Protein AF-A0A943FMA1-F1 (afdb_monomer)

Mean predicted aligned error: 7.73 Å

Sequence (60 aa):
MLFHNAALHTPEALPAILTC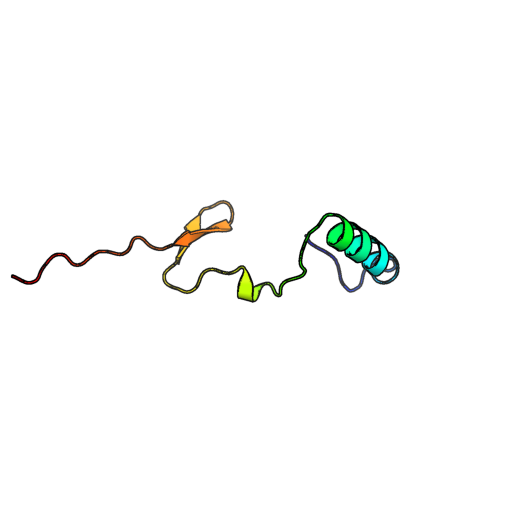LINDGYTVLPISQLILPPPCTIDHAGRQFPAEQVTDSLTP

Structure (mmCIF, N/CA/C/O backbone):
data_AF-A0A943FMA1-F1
#
_entry.id   AF-A0A943FMA1-F1
#
loop_
_atom_site.group_PDB
_atom_site.id
_atom_site.type_symbol
_atom_site.label_atom_id
_atom_site.label_alt_id
_atom_site.label_comp_id
_atom_site.label_asym_id
_atom_site.label_entity_id
_atom_site.label_seq_id
_atom_site.pdbx_PDB_ins_code
_atom_site.Cartn_x
_atom_site.Cartn_y
_atom_site.Cartn_z
_atom_site.occupancy
_atom_site.B_iso_or_equiv
_atom_site.auth_seq_id
_atom_site.auth_comp_id
_atom_site.auth_asym_id
_atom_site.auth_atom_id
_atom_site.pdbx_PDB_model_num
ATOM 1 N N . MET A 1 1 ? 4.042 2.011 -0.524 1.00 84.81 1 MET A N 1
ATOM 2 C CA . MET A 1 1 ? 4.995 2.418 -1.583 1.00 84.81 1 MET A CA 1
ATOM 3 C C . MET A 1 1 ? 4.534 3.742 -2.164 1.00 84.81 1 MET A C 1
ATOM 5 O O . MET A 1 1 ? 3.329 3.928 -2.265 1.00 84.81 1 MET A O 1
ATOM 9 N N . LEU A 1 2 ? 5.453 4.644 -2.514 1.00 88.62 2 LEU A N 1
ATOM 10 C CA . LEU A 1 2 ? 5.134 5.942 -3.115 1.00 88.62 2 LEU A CA 1
ATOM 11 C C . LEU A 1 2 ? 5.856 6.063 -4.459 1.00 88.62 2 LEU A C 1
ATOM 13 O O . LEU A 1 2 ? 7.069 5.882 -4.518 1.00 88.62 2 LEU A O 1
ATOM 17 N N . PHE A 1 3 ? 5.111 6.388 -5.512 1.00 89.31 3 PHE A N 1
ATOM 18 C CA . PHE A 1 3 ? 5.639 6.638 -6.851 1.00 89.31 3 PHE A CA 1
ATOM 19 C C . PHE A 1 3 ? 5.167 8.002 -7.350 1.00 89.31 3 PHE A C 1
ATOM 21 O O . PHE A 1 3 ? 4.054 8.428 -7.043 1.00 89.31 3 PHE A O 1
ATOM 28 N N . HIS A 1 4 ? 5.994 8.661 -8.160 1.00 89.56 4 HIS A N 1
ATOM 29 C CA . HIS A 1 4 ? 5.612 9.884 -8.860 1.00 89.56 4 HIS A CA 1
ATOM 30 C C . HIS A 1 4 ? 5.137 9.519 -10.272 1.00 89.56 4 HIS A C 1
ATOM 32 O O . HIS A 1 4 ? 5.941 9.124 -11.109 1.00 89.56 4 HIS A O 1
ATOM 38 N N . ASN A 1 5 ? 3.840 9.674 -10.552 1.00 80.69 5 ASN A N 1
ATOM 39 C CA . ASN A 1 5 ? 3.211 9.261 -11.821 1.00 80.69 5 ASN A CA 1
ATOM 40 C C . ASN A 1 5 ? 3.774 9.964 -13.082 1.00 80.69 5 ASN A C 1
ATOM 42 O O . ASN A 1 5 ? 3.568 9.499 -14.194 1.00 80.69 5 ASN A O 1
ATOM 46 N N . ALA A 1 6 ? 4.483 11.083 -12.920 1.00 80.31 6 ALA A N 1
ATOM 47 C CA . ALA A 1 6 ? 5.042 11.874 -14.021 1.00 80.31 6 ALA A CA 1
ATOM 48 C C . ALA A 1 6 ? 6.579 11.838 -14.093 1.00 80.31 6 ALA A C 1
ATOM 50 O O . ALA A 1 6 ? 7.181 12.592 -14.856 1.00 80.31 6 ALA A O 1
ATOM 51 N N . ALA A 1 7 ? 7.241 11.013 -13.279 1.00 81.62 7 ALA A N 1
ATOM 52 C CA . ALA A 1 7 ? 8.690 10.888 -13.365 1.00 81.62 7 ALA A CA 1
ATOM 53 C C . ALA A 1 7 ? 9.070 10.100 -14.628 1.00 81.62 7 ALA A C 1
ATOM 55 O O . ALA A 1 7 ? 8.538 9.019 -14.863 1.00 81.62 7 ALA A O 1
ATOM 56 N N . LEU A 1 8 ? 10.016 10.640 -15.407 1.00 82.56 8 LEU A N 1
ATOM 57 C CA . LEU A 1 8 ? 10.372 10.194 -16.764 1.00 82.56 8 LEU A CA 1
ATOM 58 C C . LEU A 1 8 ? 10.618 8.684 -16.912 1.00 82.56 8 LEU A C 1
ATOM 60 O O . LEU A 1 8 ? 10.352 8.152 -17.975 1.00 82.56 8 LEU A O 1
ATOM 64 N N . HIS A 1 9 ? 11.130 8.023 -15.871 1.00 85.94 9 HIS A N 1
ATOM 65 C CA . HIS A 1 9 ? 11.483 6.596 -15.893 1.00 85.94 9 HIS A CA 1
ATOM 66 C C . HIS A 1 9 ? 10.541 5.705 -15.063 1.00 85.94 9 HIS A C 1
ATOM 68 O O . HIS A 1 9 ? 10.781 4.510 -14.892 1.00 85.94 9 HIS A O 1
ATOM 74 N N . THR A 1 10 ? 9.508 6.289 -14.445 1.00 81.31 10 THR A N 1
ATOM 75 C CA . THR A 1 10 ? 8.561 5.537 -13.607 1.00 81.31 10 THR A CA 1
ATOM 76 C C . THR A 1 10 ? 7.634 4.632 -14.422 1.00 81.31 10 THR A C 1
ATOM 78 O O . THR A 1 10 ? 7.450 3.492 -13.990 1.00 81.31 10 THR A O 1
ATOM 81 N N . PRO A 1 11 ? 7.094 5.043 -15.588 1.00 85.69 11 PRO A N 1
ATOM 82 C CA . PRO A 1 11 ? 6.281 4.157 -16.421 1.00 85.69 11 PRO A CA 1
ATOM 83 C C . PRO A 1 11 ? 7.017 2.881 -16.849 1.00 85.69 11 PRO A C 1
ATOM 85 O O . PRO A 1 11 ? 6.424 1.806 -16.846 1.00 85.69 11 PRO A O 1
ATOM 88 N N . GLU A 1 12 ? 8.309 2.974 -17.167 1.00 89.12 12 GLU A N 1
ATOM 89 C CA . GLU A 1 12 ? 9.114 1.848 -17.646 1.00 89.12 12 GLU A CA 1
ATOM 90 C C . GLU A 1 12 ? 9.517 0.891 -16.516 1.00 89.12 12 GLU A C 1
ATOM 92 O O . GLU A 1 12 ? 9.568 -0.321 -16.722 1.00 89.12 12 GLU A O 1
ATOM 97 N N . ALA A 1 13 ? 9.787 1.408 -15.313 1.00 90.00 13 ALA A N 1
ATOM 98 C CA . ALA A 1 13 ? 10.194 0.591 -14.168 1.00 90.00 13 ALA A CA 1
ATOM 99 C C . ALA A 1 13 ? 9.012 -0.092 -13.455 1.00 90.00 13 ALA A C 1
ATOM 101 O O . ALA A 1 13 ? 9.179 -1.155 -12.848 1.00 90.00 13 ALA A O 1
ATOM 102 N N . LEU A 1 14 ? 7.815 0.502 -13.516 1.00 92.06 14 LEU A N 1
ATOM 103 C CA . LEU A 1 14 ? 6.649 0.051 -12.757 1.00 92.06 14 LEU A CA 1
ATOM 104 C C . LEU A 1 14 ? 6.254 -1.418 -13.032 1.00 92.06 14 LEU A C 1
ATOM 106 O O . LEU A 1 14 ? 6.047 -2.140 -12.055 1.00 92.06 14 LEU A O 1
ATOM 110 N N . PRO A 1 15 ? 6.203 -1.921 -14.286 1.00 93.69 15 PRO A N 1
ATOM 111 C CA . PRO A 1 15 ? 5.839 -3.315 -14.553 1.00 93.69 15 PRO A CA 1
ATOM 112 C C . PRO A 1 15 ? 6.794 -4.329 -13.916 1.00 93.69 15 PRO A C 1
ATOM 114 O O . PRO A 1 15 ? 6.347 -5.335 -13.361 1.00 93.69 15 PRO A O 1
ATOM 117 N N . ALA A 1 16 ? 8.103 -4.056 -13.950 1.00 95.44 16 ALA A N 1
ATOM 118 C CA . ALA A 1 16 ? 9.107 -4.928 -13.347 1.00 95.44 16 ALA A CA 1
ATOM 119 C C . ALA A 1 16 ? 8.958 -4.967 -11.820 1.00 95.44 16 ALA A C 1
ATOM 121 O O . ALA A 1 16 ? 8.937 -6.045 -11.229 1.00 95.44 16 ALA A O 1
ATOM 122 N N . ILE A 1 17 ? 8.767 -3.803 -11.190 1.00 93.94 17 ILE A N 1
ATOM 123 C CA . ILE A 1 17 ? 8.575 -3.699 -9.738 1.00 93.94 17 ILE A CA 1
ATOM 124 C C . ILE A 1 17 ? 7.312 -4.446 -9.296 1.00 93.94 17 ILE A C 1
ATOM 126 O O . ILE A 1 17 ? 7.362 -5.220 -8.341 1.00 93.94 17 ILE A O 1
ATOM 130 N N . LEU A 1 18 ? 6.191 -4.252 -9.997 1.00 94.69 18 LEU A N 1
ATOM 131 C CA . LEU A 1 18 ? 4.940 -4.943 -9.681 1.00 94.69 18 LEU A CA 1
ATOM 132 C C . LEU A 1 18 ? 5.071 -6.459 -9.854 1.00 94.69 18 LEU A C 1
ATOM 134 O O . LEU A 1 18 ? 4.603 -7.201 -8.997 1.00 94.69 18 LEU A O 1
ATOM 138 N N . THR A 1 19 ? 5.745 -6.917 -10.911 1.00 96.44 19 THR A N 1
ATOM 139 C CA . THR A 1 19 ? 5.972 -8.351 -11.150 1.00 96.44 19 THR A CA 1
ATOM 140 C C . THR A 1 19 ? 6.778 -8.986 -10.019 1.00 96.44 19 THR A C 1
ATOM 142 O O . THR A 1 19 ? 6.384 -10.033 -9.512 1.00 96.44 19 THR A O 1
ATOM 145 N N . CYS A 1 20 ? 7.867 -8.346 -9.581 1.00 97.12 20 CYS A N 1
ATOM 146 C CA . CYS A 1 20 ? 8.658 -8.837 -8.451 1.00 97.12 20 CYS A CA 1
ATOM 147 C C . CYS A 1 20 ? 7.812 -8.949 -7.176 1.00 97.12 20 CYS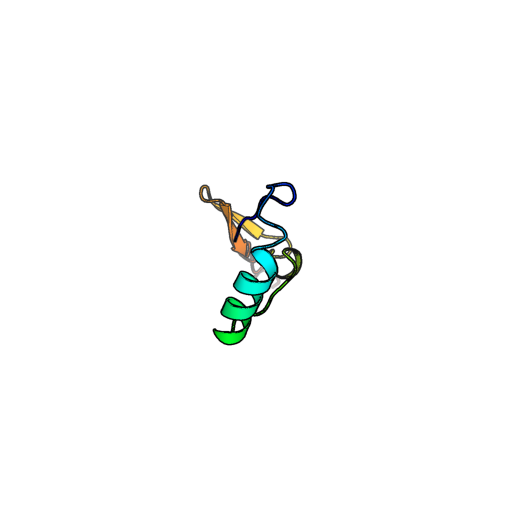 A C 1
ATOM 149 O O . CYS A 1 20 ? 7.801 -9.996 -6.545 1.00 97.12 20 CYS A O 1
ATOM 151 N N . LEU A 1 21 ? 7.039 -7.912 -6.842 1.00 96.62 21 LEU A N 1
ATOM 152 C CA . LEU A 1 21 ? 6.194 -7.914 -5.643 1.00 96.62 21 LEU A CA 1
ATOM 153 C C . LEU A 1 21 ? 5.112 -8.996 -5.691 1.00 96.62 21 LEU A C 1
ATOM 155 O O . LEU A 1 21 ? 4.859 -9.661 -4.692 1.00 96.62 21 LEU A O 1
ATOM 159 N N . ILE A 1 22 ? 4.485 -9.202 -6.846 1.00 97.25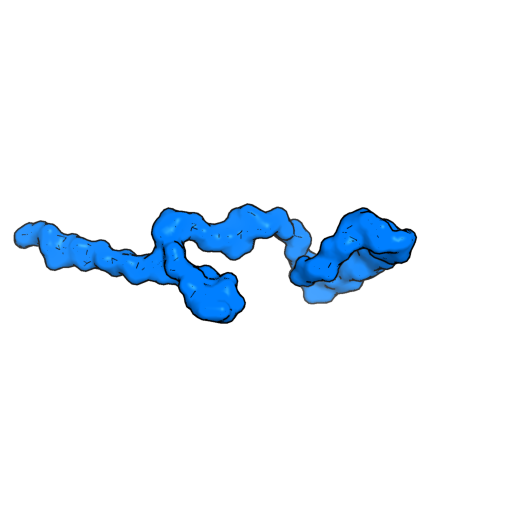 22 ILE A N 1
ATOM 160 C CA . ILE A 1 22 ? 3.483 -10.260 -7.011 1.00 97.25 22 ILE A CA 1
ATOM 161 C C . ILE A 1 22 ? 4.130 -11.641 -6.840 1.00 97.25 22 ILE A C 1
ATOM 163 O O . ILE A 1 22 ? 3.570 -12.492 -6.150 1.00 97.25 22 ILE A O 1
ATOM 167 N N . ASN A 1 23 ? 5.326 -11.852 -7.399 1.00 98.0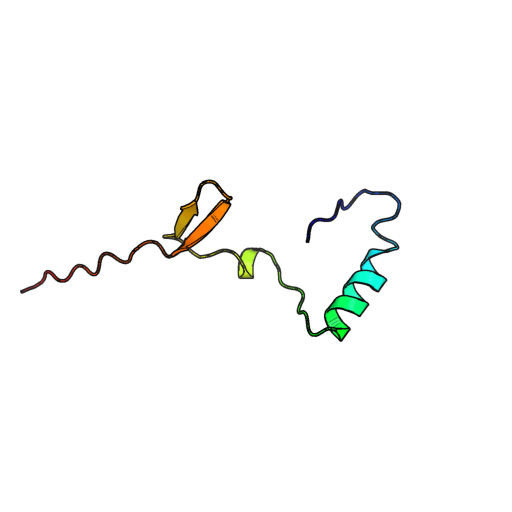0 23 ASN A N 1
ATOM 168 C CA . ASN A 1 23 ? 6.080 -13.098 -7.231 1.00 98.00 23 ASN A CA 1
ATOM 169 C C . ASN A 1 23 ? 6.512 -13.338 -5.774 1.00 98.00 23 ASN A C 1
ATOM 171 O O . ASN A 1 23 ? 6.540 -14.484 -5.333 1.00 98.00 23 ASN A O 1
ATOM 175 N N . ASP A 1 24 ? 6.775 -12.270 -5.020 1.00 97.94 24 ASP A N 1
ATOM 176 C CA . ASP A 1 24 ? 7.073 -12.315 -3.583 1.00 97.94 24 ASP A CA 1
ATOM 177 C C . ASP A 1 24 ? 5.811 -12.516 -2.709 1.00 97.94 24 ASP A C 1
ATOM 179 O O . ASP A 1 24 ? 5.903 -12.580 -1.483 1.00 97.94 24 ASP A O 1
ATOM 183 N N . GLY A 1 25 ? 4.622 -12.631 -3.317 1.00 97.75 25 GLY A N 1
ATOM 184 C CA . GLY A 1 25 ? 3.355 -12.901 -2.630 1.00 97.75 25 GLY A CA 1
ATOM 185 C C . GLY A 1 25 ? 2.564 -11.659 -2.208 1.00 97.75 25 GLY A C 1
ATOM 186 O O . GLY A 1 25 ? 1.579 -11.782 -1.476 1.00 97.75 25 GLY A O 1
ATOM 187 N N . TYR A 1 26 ? 2.946 -10.461 -2.659 1.00 97.19 26 TYR A N 1
ATOM 188 C CA . TYR A 1 26 ? 2.186 -9.239 -2.393 1.00 97.19 26 TYR A CA 1
ATOM 189 C C . TYR A 1 26 ? 0.989 -9.092 -3.338 1.00 97.19 26 TYR A C 1
ATOM 191 O O . TYR A 1 26 ? 1.041 -9.423 -4.520 1.00 97.19 26 TYR A O 1
ATOM 199 N N . THR A 1 27 ? -0.096 -8.512 -2.821 1.00 95.94 27 THR A N 1
ATOM 200 C CA . THR A 1 27 ? -1.286 -8.152 -3.608 1.00 95.94 27 THR A CA 1
ATOM 201 C C . THR A 1 27 ? -1.387 -6.637 -3.757 1.00 95.94 27 THR A C 1
ATOM 203 O O . THR A 1 27 ? -1.170 -5.893 -2.800 1.00 95.94 27 THR A O 1
ATOM 206 N N . VAL A 1 28 ? -1.746 -6.168 -4.954 1.00 94.38 28 VAL A N 1
ATOM 207 C CA . VAL A 1 28 ? -1.991 -4.745 -5.223 1.00 94.38 28 VAL A CA 1
ATOM 208 C C . VAL A 1 28 ? -3.422 -4.397 -4.828 1.00 94.38 28 VAL A C 1
ATOM 210 O O . VAL A 1 28 ? -4.369 -4.919 -5.412 1.00 94.38 28 VAL A O 1
ATOM 213 N N . LEU A 1 29 ? -3.578 -3.494 -3.857 1.00 95.44 29 LEU A N 1
ATOM 214 C CA . LEU A 1 29 ? -4.878 -3.025 -3.377 1.00 95.44 29 LEU A CA 1
ATOM 215 C C . LEU A 1 29 ? -5.018 -1.506 -3.569 1.00 95.44 29 LEU A C 1
ATOM 217 O O . LEU A 1 29 ? -4.029 -0.777 -3.434 1.00 95.44 29 LEU A O 1
ATOM 221 N N . PRO A 1 30 ? -6.232 -0.999 -3.851 1.00 95.06 30 PRO A N 1
ATOM 222 C CA . PRO A 1 30 ? -6.501 0.430 -3.784 1.00 95.06 30 PRO A CA 1
ATOM 223 C C . PRO A 1 30 ? -6.385 0.914 -2.335 1.00 95.06 30 PRO A C 1
ATOM 225 O O . PRO A 1 30 ? -6.763 0.210 -1.399 1.00 95.06 30 PRO A O 1
ATOM 228 N N . ILE A 1 31 ? -5.922 2.153 -2.143 1.00 93.50 31 ILE A N 1
ATOM 229 C CA . ILE A 1 31 ? -5.707 2.713 -0.799 1.00 93.50 31 ILE A CA 1
ATOM 230 C C . ILE A 1 31 ? -6.979 2.696 0.063 1.00 93.50 31 ILE A C 1
ATOM 232 O O . ILE A 1 31 ? -6.896 2.505 1.270 1.00 93.50 31 ILE A O 1
ATOM 236 N N . SER A 1 32 ? -8.161 2.811 -0.548 1.00 93.88 32 SER A N 1
ATOM 237 C CA . SER A 1 32 ? -9.452 2.758 0.148 1.00 93.88 32 SER A CA 1
ATOM 238 C C . SER A 1 32 ? -9.711 1.440 0.880 1.00 93.88 32 SER A C 1
ATOM 240 O O . SER A 1 32 ? -10.463 1.440 1.845 1.00 93.88 32 SER A O 1
ATOM 242 N N . GLN A 1 33 ? -9.089 0.336 0.458 1.00 94.94 33 GLN A N 1
ATOM 243 C CA . GLN A 1 33 ? -9.184 -0.955 1.150 1.00 94.94 33 GLN A CA 1
ATOM 244 C C . GLN A 1 33 ? -8.208 -1.078 2.326 1.00 94.94 33 GLN A C 1
ATOM 246 O O . GLN A 1 33 ? -8.326 -2.006 3.120 1.00 94.94 33 GLN A O 1
ATOM 251 N N . LEU A 1 34 ? -7.246 -0.159 2.438 1.00 93.12 34 LEU A N 1
ATOM 252 C CA . LEU A 1 34 ? -6.268 -0.114 3.526 1.00 93.12 34 LEU A CA 1
ATOM 253 C C . LEU A 1 34 ? -6.631 0.917 4.606 1.00 93.12 34 LEU A C 1
ATOM 255 O O . LEU A 1 34 ? -6.079 0.863 5.701 1.00 93.12 34 LEU A O 1
ATOM 259 N N . ILE A 1 35 ? -7.527 1.861 4.300 1.00 94.88 35 ILE A N 1
ATOM 260 C CA . ILE A 1 35 ? -7.954 2.922 5.220 1.00 94.88 35 ILE A CA 1
ATOM 261 C C . ILE A 1 35 ? -9.019 2.382 6.184 1.00 94.88 35 ILE A C 1
ATOM 263 O O . ILE A 1 35 ? -10.008 1.789 5.751 1.00 94.88 35 ILE A O 1
ATOM 267 N N . LEU A 1 36 ? -8.852 2.632 7.488 1.00 94.81 36 LEU A N 1
ATOM 268 C CA . LEU A 1 36 ? -9.860 2.265 8.489 1.00 94.81 36 LEU A CA 1
ATOM 269 C C . LEU A 1 36 ? -11.144 3.100 8.323 1.00 94.81 36 LEU A C 1
ATOM 271 O O . LEU A 1 36 ? -11.054 4.325 8.173 1.00 94.81 36 LEU A O 1
ATOM 275 N N . PRO A 1 37 ? -12.340 2.482 8.395 1.00 92.19 37 PRO A N 1
ATOM 276 C CA . PRO A 1 37 ? -13.589 3.227 8.396 1.00 92.19 37 PRO A CA 1
ATOM 277 C C . PRO A 1 37 ? -13.738 4.035 9.700 1.00 92.19 37 PRO A C 1
ATOM 279 O O . PRO A 1 37 ? -13.276 3.596 10.757 1.00 92.19 37 PRO A O 1
ATOM 282 N N . PRO A 1 38 ? -14.401 5.202 9.665 1.00 89.88 38 PRO A N 1
ATOM 283 C CA . PRO A 1 38 ? -14.750 5.930 10.880 1.00 89.88 38 PRO A CA 1
ATOM 284 C C . PRO A 1 38 ? -15.704 5.124 11.790 1.00 89.88 38 PRO A C 1
ATOM 286 O O . PRO A 1 38 ? -16.568 4.416 11.269 1.00 89.88 38 PRO A O 1
ATOM 289 N N . PRO A 1 39 ? -15.623 5.280 13.126 1.00 93.19 39 PRO A N 1
ATOM 290 C CA . PRO A 1 39 ? -14.700 6.159 13.843 1.00 93.19 39 PRO A CA 1
ATOM 291 C C . PRO A 1 39 ? -13.290 5.551 13.980 1.00 93.19 39 PRO A C 1
ATOM 293 O O . PRO A 1 39 ? -13.116 4.414 14.415 1.00 93.19 39 PRO A O 1
ATOM 296 N N . CYS A 1 40 ? -12.267 6.340 13.641 1.00 94.62 40 CYS A N 1
ATOM 297 C CA . CYS A 1 40 ? -10.857 5.995 13.828 1.00 94.62 40 CYS A CA 1
ATOM 298 C C . CYS A 1 40 ? -10.075 7.216 14.331 1.00 94.62 40 CYS A C 1
ATOM 300 O O . CYS A 1 40 ? -10.469 8.357 14.079 1.00 94.62 40 CYS A O 1
ATOM 302 N N . THR A 1 41 ? -8.982 6.984 15.052 1.00 95.88 41 THR A N 1
ATOM 303 C CA . THR A 1 41 ? -8.041 8.025 15.484 1.00 95.88 41 THR A CA 1
ATOM 304 C C . THR A 1 41 ? -6.746 7.921 14.685 1.00 95.88 41 THR A C 1
ATOM 306 O O . THR A 1 41 ? -6.436 6.871 14.123 1.00 95.88 41 THR A O 1
ATOM 309 N N . ILE A 1 42 ? -6.002 9.024 14.593 1.00 96.06 42 ILE A N 1
ATOM 310 C CA . ILE A 1 42 ? -4.708 9.077 13.905 1.00 96.06 42 ILE A CA 1
ATOM 311 C C . ILE A 1 42 ? -3.674 9.633 14.881 1.00 96.06 42 ILE A C 1
ATOM 313 O O . ILE A 1 42 ? -3.911 10.674 15.496 1.00 96.06 42 ILE A O 1
ATOM 317 N N . ASP A 1 43 ? -2.549 8.940 15.046 1.00 95.50 43 ASP A N 1
ATOM 318 C CA . ASP A 1 43 ? -1.450 9.428 15.882 1.00 95.50 43 ASP A CA 1
ATOM 319 C C . ASP A 1 43 ? -0.589 10.487 15.165 1.00 95.50 43 ASP A C 1
ATOM 321 O O . ASP A 1 43 ? -0.748 10.785 13.981 1.00 95.50 43 ASP A O 1
ATOM 325 N N . HIS A 1 44 ? 0.374 11.059 15.889 1.00 96.44 44 HIS A N 1
ATOM 326 C CA . HIS A 1 44 ? 1.311 12.047 15.341 1.00 96.44 44 HIS A CA 1
ATOM 327 C C . HIS A 1 44 ? 2.224 11.494 14.227 1.00 96.44 44 HIS A C 1
ATOM 329 O O . HIS A 1 44 ? 2.816 12.278 13.487 1.00 96.44 44 HIS A O 1
ATOM 335 N N . ALA A 1 45 ? 2.349 10.167 14.101 1.00 96.50 45 ALA A N 1
ATOM 336 C CA . ALA A 1 45 ? 3.089 9.495 13.037 1.00 96.50 45 ALA A CA 1
ATOM 337 C C . ALA A 1 45 ? 2.208 9.185 11.808 1.00 96.50 45 ALA A C 1
ATOM 339 O O . ALA A 1 45 ? 2.698 8.612 10.833 1.00 96.50 45 ALA A O 1
ATOM 340 N N . GLY A 1 46 ? 0.922 9.5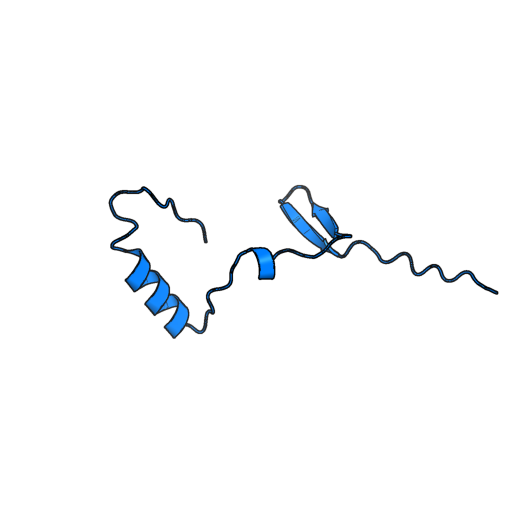55 11.836 1.00 92.00 46 GLY A N 1
ATOM 341 C CA . GLY A 1 46 ? -0.030 9.311 10.756 1.00 92.00 46 GLY A CA 1
ATOM 342 C C . GLY A 1 46 ? -0.597 7.888 10.726 1.00 92.00 46 GLY A C 1
ATOM 343 O O . GLY A 1 46 ? -1.170 7.492 9.711 1.00 92.00 46 GLY A O 1
ATOM 344 N N . ARG A 1 47 ? -0.441 7.094 11.795 1.00 95.19 47 ARG A N 1
ATOM 345 C CA . ARG A 1 47 ? -1.006 5.739 11.888 1.00 95.19 47 ARG A CA 1
ATOM 346 C C . ARG A 1 47 ? -2.456 5.793 12.344 1.00 95.19 47 ARG A C 1
ATOM 348 O O . ARG A 1 47 ? -2.769 6.471 13.318 1.00 95.19 47 ARG A O 1
ATOM 355 N N . GLN A 1 48 ? -3.320 5.048 11.654 1.00 96.19 48 GLN A N 1
ATOM 356 C CA . GLN A 1 48 ? -4.727 4.920 12.024 1.00 96.19 48 GLN A CA 1
ATOM 357 C C . GLN A 1 48 ? -4.927 3.825 13.080 1.00 96.19 48 GLN A C 1
ATOM 359 O O . GLN A 1 48 ? -4.367 2.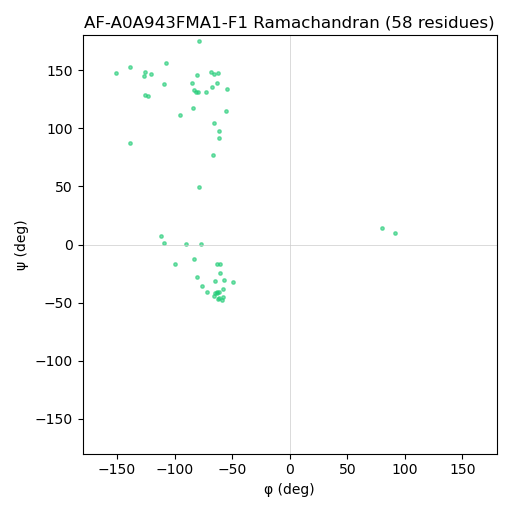734 12.957 1.00 96.19 48 GLN A O 1
ATOM 364 N N . PHE A 1 49 ? -5.783 4.095 14.062 1.00 94.88 49 PHE A N 1
ATOM 365 C CA . PHE A 1 49 ? -6.230 3.147 15.080 1.00 94.88 49 PHE A CA 1
ATOM 366 C C . PHE A 1 49 ? -7.763 3.106 15.112 1.00 94.88 49 PHE A C 1
ATOM 368 O O . PHE A 1 49 ? -8.398 4.149 14.916 1.00 94.88 49 PHE A O 1
ATOM 375 N N . PRO A 1 50 ? -8.387 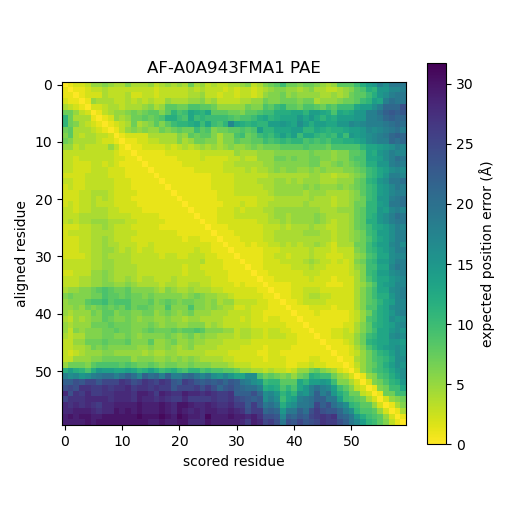1.940 15.365 1.00 93.69 50 PRO A N 1
ATOM 376 C CA . PRO A 1 50 ? -9.812 1.889 15.668 1.00 93.69 50 PRO A CA 1
ATOM 377 C C . PRO A 1 50 ? -10.114 2.829 16.835 1.00 93.69 50 PRO A C 1
ATOM 379 O O . PRO A 1 50 ? -9.381 2.827 17.826 1.00 93.69 50 PRO A O 1
ATOM 382 N N . ALA A 1 51 ? -11.165 3.643 16.726 1.00 87.56 51 ALA A N 1
ATOM 383 C CA . ALA A 1 51 ? -11.598 4.409 17.884 1.00 87.56 51 ALA A CA 1
ATOM 384 C C . ALA A 1 51 ? -12.054 3.430 18.968 1.00 87.56 51 ALA A C 1
ATOM 386 O O . ALA A 1 51 ? -12.706 2.425 18.671 1.00 87.56 51 ALA A O 1
ATOM 387 N N . GLU A 1 52 ? -11.697 3.724 20.215 1.00 80.00 52 GLU A N 1
ATOM 388 C CA . GLU A 1 52 ? -12.138 2.945 21.362 1.00 80.00 52 GLU A CA 1
ATOM 389 C C . GLU A 1 52 ? -13.670 2.903 21.332 1.00 80.00 52 GLU A C 1
ATOM 391 O O . GLU A 1 52 ? -14.342 3.937 21.377 1.00 80.00 52 GLU A O 1
ATOM 396 N N . GLN A 1 53 ? -14.228 1.707 21.132 1.00 64.25 53 GLN A N 1
ATOM 397 C CA . GLN A 1 53 ? -15.663 1.512 21.236 1.00 64.25 53 GLN A CA 1
ATOM 398 C C . GLN A 1 53 ? -15.976 1.777 22.705 1.00 64.25 53 GLN A C 1
ATOM 400 O O . GLN A 1 53 ? -15.655 0.948 23.554 1.00 64.25 53 GLN A O 1
ATOM 405 N N . VAL A 1 54 ? -16.561 2.935 23.018 1.00 58.88 54 VAL A N 1
ATOM 406 C CA . VAL A 1 54 ? -17.263 3.101 24.288 1.00 58.88 54 VAL A CA 1
ATOM 407 C C . VAL A 1 54 ? -18.387 2.078 24.227 1.00 58.88 54 VAL A C 1
ATOM 409 O O . VAL A 1 54 ? -19.433 2.319 23.627 1.00 58.88 54 VAL A O 1
ATOM 412 N N . THR A 1 55 ? -18.128 0.877 24.739 1.00 58.06 55 THR A N 1
ATOM 413 C CA . THR A 1 55 ? -19.175 -0.075 25.060 1.00 58.06 55 THR A CA 1
ATOM 414 C C . THR A 1 55 ? -19.993 0.635 26.112 1.00 58.06 55 THR A C 1
ATOM 416 O O . THR A 1 55 ? -19.576 0.714 27.267 1.00 58.06 55 THR A O 1
ATOM 419 N N . ASP A 1 56 ? -21.092 1.240 25.681 1.00 56.34 56 ASP A N 1
ATOM 420 C CA . ASP A 1 56 ? -22.081 1.845 26.551 1.00 56.34 56 ASP A CA 1
ATOM 421 C C . ASP A 1 56 ? -22.730 0.694 27.329 1.00 56.34 56 ASP A C 1
ATOM 423 O O . ASP A 1 56 ? -23.788 0.170 26.991 1.00 56.34 56 ASP A O 1
ATOM 427 N N . SER A 1 57 ? -22.008 0.189 28.330 1.00 57.12 57 SER A N 1
ATOM 428 C CA . SER A 1 57 ? -22.449 -0.834 29.267 1.00 57.12 57 SER A CA 1
ATOM 429 C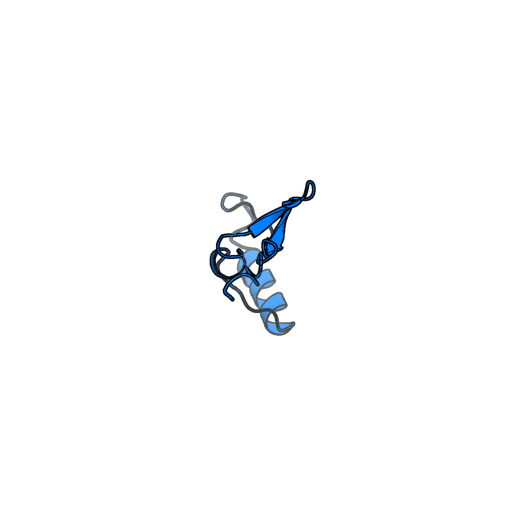 C . SER A 1 57 ? -23.348 -0.187 30.314 1.00 57.12 57 SER A C 1
ATOM 431 O O . SER A 1 57 ? -23.128 -0.333 31.514 1.00 57.12 57 SER A O 1
ATOM 433 N N . LEU A 1 58 ? -24.324 0.587 29.851 1.00 66.31 58 LEU A N 1
ATOM 434 C CA . LEU A 1 58 ? -25.378 1.167 30.656 1.00 66.31 58 LEU A CA 1
ATOM 435 C C . LEU A 1 58 ? -26.685 1.054 29.882 1.00 66.31 58 LEU A C 1
ATOM 437 O O . LEU A 1 58 ? -27.110 1.958 29.176 1.00 66.31 58 LEU A O 1
ATOM 441 N N . THR A 1 59 ? -27.353 -0.076 30.056 1.00 48.41 59 THR A N 1
ATOM 442 C CA . THR A 1 59 ? -28.801 -0.096 30.291 1.00 48.41 59 THR A CA 1
ATOM 443 C C . THR A 1 59 ? -29.137 -1.333 31.143 1.00 48.41 59 THR A C 1
ATOM 445 O O . THR A 1 59 ? -28.384 -2.304 31.100 1.00 48.41 59 THR A O 1
ATOM 448 N N . PRO A 1 60 ? -30.165 -1.223 32.005 1.00 54.78 60 PRO A N 1
ATOM 449 C CA . PRO A 1 60 ? -30.152 -1.633 33.418 1.00 54.78 60 PRO A CA 1
ATOM 450 C C . PRO A 1 60 ? -30.347 -3.125 33.708 1.00 54.78 60 PRO A C 1
ATOM 452 O O . PRO A 1 60 ? -30.963 -3.826 32.875 1.00 54.78 60 PRO A O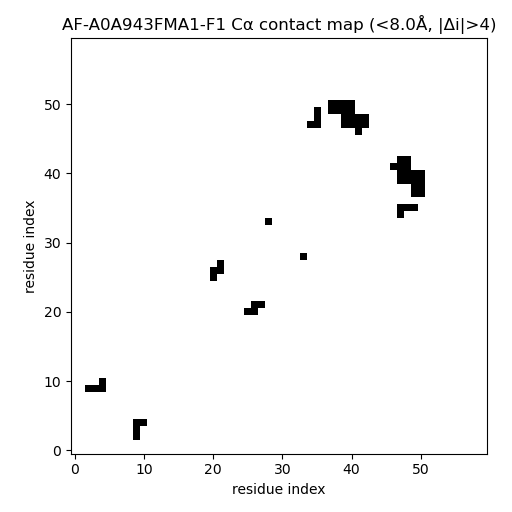 1
#

Foldseek 3Di:
DDDDPPDPCCVVCVVVVVVVCVVVVDDDDDVVVVDDDPPWDADPVRDIDHDPPPPVPDDD

pLDDT: mean 87.63, std 12.7, range [48.41, 98.0]

Radius of gyration: 18.99 Å; Cα contacts (8 Å, |Δi|>4): 30; chains: 1; bounding box: 42×25×51 Å

Nearest PDB structures (foldseek):
  2m09-assembly1_A  TM=2.580E-01  e=6.853E+00  Homo sapiens
  3tm7-assembly1_D  TM=2.496E-01  e=9.074E+00  Escherichia coli K-12
  4fxw-assembly2_D  TM=2.373E-01  e=9.733E+00  Homo sapiens

Secondary structure (DSSP, 8-state):
----TT-TTHHHHHHHHHHHHHHTT-----GGGTSPPSSEEE-TT--EEE----------

Solvent-accessible surface area (backbone atoms only — not comparable to full-atom values): 4217 Å² total; per-residue (Å²): 140,87,82,60,96,81,44,94,63,43,78,75,47,46,62,59,54,51,51,52,42,45,74,74,69,51,79,94,73,62,69,76,82,73,54,80,68,82,68,56,44,66,52,99,87,72,50,77,42,78,43,82,77,78,74,77,89,74,80,138